Protein AF-A0A9W4H1Q8-F1 (afdb_monomer_lite)

Organism: NCBI:txid1436133

Radius of gyration: 18.64 Å; chains: 1; bounding box: 39×41×52 Å

Structure (mmCIF, N/CA/C/O backbone):
data_AF-A0A9W4H1Q8-F1
#
_entry.id   AF-A0A9W4H1Q8-F1
#
loop_
_atom_site.group_PDB
_atom_site.id
_atom_site.type_symbol
_atom_site.label_atom_id
_atom_site.label_alt_id
_atom_site.label_comp_id
_atom_site.label_asym_id
_atom_site.label_entity_id
_atom_site.label_seq_id
_atom_site.pdbx_PDB_ins_code
_atom_site.Cartn_x
_atom_site.Cartn_y
_atom_site.Cartn_z
_atom_site.occupancy
_atom_site.B_iso_or_equiv
_atom_site.auth_seq_id
_atom_site.auth_comp_id
_atom_site.auth_asym_id
_atom_site.auth_atom_id
_atom_site.pdbx_PDB_model_num
ATOM 1 N N . MET A 1 1 ? 13.504 16.579 5.974 1.00 28.44 1 MET A N 1
ATOM 2 C CA . MET A 1 1 ? 12.117 17.079 6.064 1.00 28.44 1 MET A CA 1
ATOM 3 C C . MET A 1 1 ? 11.248 15.923 5.618 1.00 28.44 1 MET A C 1
ATOM 5 O O . MET A 1 1 ? 11.238 15.630 4.435 1.00 28.44 1 MET A O 1
ATOM 9 N N . VAL A 1 2 ? 10.694 15.160 6.561 1.00 32.91 2 VAL A N 1
ATOM 10 C CA . VAL A 1 2 ? 9.913 13.956 6.238 1.00 32.91 2 VAL A CA 1
ATOM 11 C C . VAL A 1 2 ? 8.521 14.434 5.840 1.00 32.91 2 VAL A C 1
ATOM 13 O O . VAL A 1 2 ? 7.769 14.926 6.685 1.00 32.91 2 VAL A O 1
ATOM 16 N N . CYS A 1 3 ? 8.227 14.403 4.544 1.00 28.58 3 CYS A N 1
ATOM 17 C CA . CYS A 1 3 ? 6.906 14.725 4.023 1.00 28.58 3 CYS A CA 1
ATOM 18 C C . CYS A 1 3 ? 5.966 13.566 4.367 1.00 28.58 3 CYS A C 1
ATOM 20 O O . CYS A 1 3 ? 5.855 12.608 3.614 1.00 28.58 3 CYS A O 1
ATOM 22 N N . HIS A 1 4 ? 5.322 13.642 5.530 1.00 41.59 4 HIS A N 1
ATOM 23 C CA . HIS A 1 4 ? 4.234 12.741 5.893 1.00 41.59 4 HIS A CA 1
ATOM 24 C C . HIS A 1 4 ? 2.982 13.209 5.146 1.00 41.59 4 HIS A C 1
ATOM 26 O O . HIS A 1 4 ? 2.460 14.288 5.436 1.00 41.59 4 HIS A O 1
ATOM 32 N N . HIS A 1 5 ? 2.511 12.442 4.164 1.00 49.00 5 HIS A N 1
ATOM 33 C CA . HIS A 1 5 ? 1.190 12.670 3.582 1.00 49.00 5 HIS A CA 1
ATOM 34 C C . HIS A 1 5 ? 0.179 11.841 4.376 1.00 49.00 5 HIS A C 1
ATOM 36 O O . HIS A 1 5 ? -0.031 10.666 4.090 1.00 49.00 5 HIS A O 1
ATOM 42 N N . ALA A 1 6 ? -0.389 12.434 5.426 1.00 58.00 6 ALA A N 1
ATOM 43 C CA . ALA A 1 6 ? -1.511 11.829 6.131 1.00 58.00 6 ALA A CA 1
ATOM 44 C C . ALA A 1 6 ? -2.772 12.007 5.275 1.00 58.00 6 ALA A C 1
ATOM 46 O O . ALA A 1 6 ? -3.147 13.136 4.939 1.00 58.00 6 ALA A O 1
ATOM 47 N N . ALA A 1 7 ? -3.407 10.898 4.904 1.00 70.69 7 ALA A N 1
ATOM 48 C CA . ALA A 1 7 ? -4.696 10.934 4.229 1.00 70.69 7 ALA A CA 1
ATOM 49 C C . ALA A 1 7 ? -5.784 11.465 5.179 1.00 70.69 7 ALA A C 1
ATOM 51 O O . ALA A 1 7 ? -5.663 11.388 6.403 1.00 70.69 7 ALA A O 1
ATOM 52 N N . MET A 1 8 ? -6.866 12.007 4.613 1.00 80.94 8 MET A N 1
ATOM 53 C CA . MET A 1 8 ? -8.024 12.420 5.407 1.00 80.94 8 MET A CA 1
ATOM 54 C C . MET A 1 8 ? -8.577 11.242 6.232 1.00 80.94 8 MET A C 1
ATOM 56 O O . MET A 1 8 ? -8.726 10.154 5.671 1.00 80.94 8 MET A O 1
ATOM 60 N N . PRO A 1 9 ? -8.953 11.458 7.509 1.00 89.06 9 PRO A N 1
ATOM 61 C CA . PRO A 1 9 ? -9.510 10.398 8.339 1.00 89.06 9 PRO A CA 1
ATOM 62 C C . PRO A 1 9 ? -10.792 9.811 7.740 1.00 89.06 9 PRO A C 1
ATOM 64 O O . PRO A 1 9 ? -11.706 10.549 7.360 1.00 89.06 9 PRO A O 1
ATOM 67 N N . ILE A 1 10 ? -10.877 8.483 7.690 1.00 92.56 10 ILE A N 1
ATOM 68 C CA . ILE A 1 10 ? -12.052 7.756 7.202 1.00 92.56 10 ILE A CA 1
ATOM 69 C C . ILE A 1 10 ? -12.873 7.306 8.414 1.00 92.56 10 ILE A C 1
ATOM 71 O O . ILE A 1 10 ? -12.373 6.513 9.214 1.00 92.56 10 ILE A O 1
ATOM 75 N N . PRO A 1 11 ? -14.120 7.776 8.584 1.00 94.69 11 PRO A N 1
ATOM 76 C CA . PRO A 1 11 ? -14.935 7.383 9.724 1.00 94.69 11 PRO A CA 1
ATOM 77 C C . PRO A 1 11 ? -15.340 5.908 9.630 1.00 94.69 11 PRO A C 1
ATOM 79 O O . PRO A 1 11 ? -15.738 5.418 8.570 1.00 94.69 11 PRO A O 1
ATOM 82 N N . ALA A 1 12 ? -15.278 5.214 10.763 1.00 94.50 12 ALA A N 1
ATOM 83 C CA . ALA A 1 12 ? -15.807 3.866 10.905 1.00 94.50 12 ALA A CA 1
ATOM 84 C C . ALA A 1 12 ? -17.348 3.863 10.802 1.00 94.50 12 ALA A C 1
ATOM 86 O O . ALA A 1 12 ? -17.982 4.901 11.013 1.00 94.50 12 ALA A O 1
ATOM 87 N N . PRO A 1 13 ? -17.989 2.702 10.554 1.00 92.56 13 PRO A N 1
ATOM 88 C CA . PRO A 1 13 ? -19.443 2.612 10.377 1.00 92.56 13 PRO A CA 1
ATOM 89 C C . PRO A 1 13 ? -20.287 3.181 11.528 1.00 92.56 13 PRO A C 1
ATOM 91 O O . PRO A 1 13 ? -21.390 3.667 11.292 1.00 92.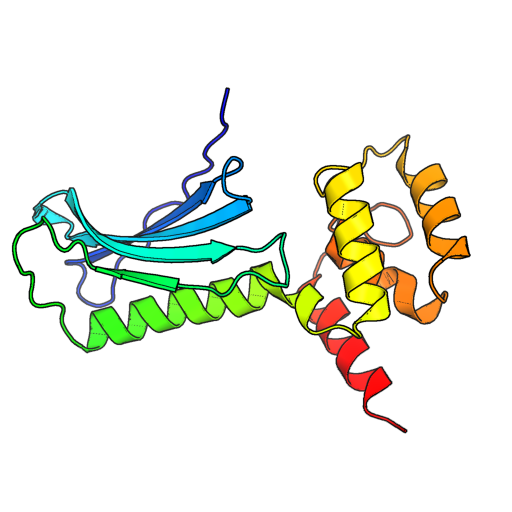56 13 PRO A O 1
ATOM 94 N N . ASN A 1 14 ? -19.782 3.126 12.763 1.00 91.00 14 ASN A N 1
ATOM 95 C CA . ASN A 1 14 ? -20.459 3.666 13.943 1.00 91.00 14 ASN A CA 1
ATOM 96 C C . ASN A 1 14 ? -20.098 5.134 14.247 1.00 91.00 14 ASN A C 1
ATOM 98 O O . ASN A 1 14 ? -20.734 5.740 15.101 1.00 91.00 14 ASN A O 1
ATOM 102 N N . GLY A 1 15 ? -19.098 5.707 13.569 1.00 92.50 15 GLY A N 1
ATOM 103 C CA . GLY A 1 15 ? -18.645 7.092 13.743 1.00 92.50 15 GLY A CA 1
ATOM 104 C C . GLY A 1 15 ? -17.775 7.366 14.977 1.00 92.50 15 GLY A C 1
ATOM 105 O O . GLY A 1 15 ? -17.153 8.422 15.041 1.00 92.50 15 GLY A O 1
ATOM 106 N N . ASP A 1 16 ? -17.679 6.429 15.923 1.00 94.62 16 ASP A N 1
ATOM 107 C CA . ASP A 1 16 ? -16.879 6.596 17.150 1.00 94.62 16 ASP A CA 1
ATOM 108 C C . ASP A 1 16 ? -15.374 6.404 16.913 1.00 94.62 16 ASP A C 1
ATOM 110 O O . ASP A 1 16 ? -14.547 6.803 17.738 1.00 94.62 16 ASP A O 1
ATOM 114 N N . TYR A 1 17 ? -15.020 5.792 15.782 1.00 95.81 17 TYR A N 1
ATOM 115 C CA . TYR A 1 17 ? -13.648 5.529 15.373 1.00 95.81 17 TYR A CA 1
ATOM 116 C C . TYR A 1 17 ? -13.355 6.145 14.009 1.00 95.81 17 TYR A C 1
ATOM 118 O O . TYR A 1 17 ? -14.254 6.305 13.179 1.00 95.81 17 TYR A O 1
ATOM 126 N N . ALA A 1 18 ? -12.085 6.433 13.758 1.00 96.00 18 ALA A N 1
ATOM 127 C CA . ALA A 1 18 ? -11.597 6.855 12.455 1.00 96.00 18 ALA A CA 1
ATOM 128 C C . ALA A 1 18 ? -10.318 6.096 12.090 1.00 96.00 18 ALA A C 1
ATOM 130 O O . ALA A 1 18 ? -9.537 5.733 12.963 1.00 96.00 18 ALA A O 1
ATOM 131 N N . LEU A 1 19 ? -10.129 5.845 10.797 1.00 95.50 19 LEU A N 1
ATOM 132 C CA . LEU A 1 19 ? -8.879 5.352 10.235 1.00 95.50 19 LEU A CA 1
ATOM 133 C C . LEU A 1 19 ? -8.063 6.537 9.723 1.00 95.50 19 LEU A C 1
ATOM 135 O O . LEU A 1 19 ? -8.561 7.289 8.882 1.00 95.50 19 LEU A O 1
ATOM 139 N N . THR A 1 20 ? -6.805 6.626 10.132 1.00 94.62 20 THR A N 1
ATOM 140 C CA . THR A 1 20 ? -5.800 7.487 9.505 1.00 94.62 20 THR A CA 1
ATOM 141 C C . THR A 1 20 ? -4.768 6.609 8.800 1.00 94.62 20 THR A C 1
ATOM 143 O O . THR A 1 20 ? -4.318 5.611 9.358 1.00 94.62 20 THR A O 1
ATOM 146 N N . ALA A 1 21 ? -4.401 6.955 7.565 1.00 94.31 21 ALA A N 1
ATOM 147 C CA . ALA A 1 21 ? -3.348 6.271 6.818 1.00 94.31 21 ALA A CA 1
ATOM 148 C C . ALA A 1 21 ? -2.182 7.230 6.559 1.00 94.31 21 ALA A C 1
ATOM 150 O O . ALA A 1 21 ? -2.391 8.377 6.148 1.00 94.31 21 ALA A O 1
ATOM 151 N N . MET A 1 22 ? -0.962 6.759 6.798 1.00 94.00 22 MET A N 1
ATOM 152 C CA . MET A 1 22 ? 0.260 7.543 6.651 1.00 94.00 22 MET A CA 1
ATOM 153 C C . MET A 1 22 ? 1.396 6.669 6.131 1.00 94.00 22 MET A C 1
ATOM 155 O O . MET A 1 22 ? 1.621 5.574 6.637 1.00 94.00 22 MET A O 1
ATOM 159 N N . TYR A 1 23 ? 2.157 7.179 5.167 1.00 92.38 23 TYR A N 1
ATOM 160 C CA . TYR A 1 23 ? 3.386 6.526 4.731 1.00 92.38 23 TYR A CA 1
ATOM 161 C C . TYR A 1 23 ? 4.588 6.974 5.573 1.00 92.38 23 TYR A C 1
ATOM 163 O O . TYR A 1 23 ? 4.827 8.178 5.723 1.00 92.38 23 TYR A O 1
ATOM 171 N N . SER A 1 24 ? 5.355 6.018 6.103 1.00 92.88 24 SER A N 1
ATOM 172 C CA . SER A 1 24 ? 6.625 6.258 6.795 1.00 92.88 24 SER A CA 1
ATOM 173 C C . SER A 1 24 ? 7.787 5.922 5.868 1.00 92.88 24 SER A C 1
ATOM 175 O O . SER A 1 24 ? 8.128 4.758 5.685 1.00 92.88 24 SER A O 1
ATOM 177 N N . VAL A 1 25 ? 8.445 6.955 5.335 1.00 88.44 25 VAL A N 1
ATOM 178 C CA . VAL A 1 25 ? 9.660 6.803 4.508 1.00 88.44 25 VAL A CA 1
ATOM 179 C C . VAL A 1 25 ? 10.815 6.175 5.297 1.00 88.44 25 VAL A C 1
ATOM 181 O O . VAL A 1 25 ? 11.701 5.566 4.724 1.00 88.44 25 VAL A O 1
ATOM 184 N N . ALA A 1 26 ? 10.845 6.335 6.622 1.00 89.56 26 ALA A N 1
ATOM 185 C CA . ALA A 1 26 ? 11.907 5.743 7.434 1.00 89.56 26 ALA A CA 1
ATOM 186 C C . ALA A 1 26 ? 11.754 4.223 7.589 1.00 89.56 26 ALA A C 1
ATOM 188 O O . ALA A 1 26 ? 12.750 3.534 7.796 1.00 89.56 26 ALA A O 1
ATOM 189 N N . ASP A 1 27 ? 10.518 3.723 7.510 1.00 91.19 27 ASP A N 1
ATOM 190 C CA . ASP A 1 27 ? 10.205 2.309 7.715 1.00 91.19 27 ASP A CA 1
ATOM 191 C C . ASP A 1 27 ? 9.823 1.585 6.424 1.00 91.19 27 ASP A C 1
ATOM 193 O O . ASP A 1 27 ? 9.541 0.383 6.489 1.00 91.19 27 ASP A O 1
ATOM 197 N N . ASP A 1 28 ? 9.765 2.308 5.301 1.00 92.31 28 ASP A N 1
ATOM 198 C CA . ASP A 1 28 ? 9.248 1.858 4.006 1.00 92.31 28 ASP A CA 1
ATOM 199 C C . ASP A 1 28 ? 7.943 1.069 4.157 1.00 92.31 28 ASP A C 1
ATOM 201 O O . ASP A 1 28 ? 7.836 -0.121 3.830 1.00 92.31 28 ASP A O 1
ATOM 205 N N . ALA A 1 29 ? 6.986 1.715 4.829 1.00 95.31 29 ALA A N 1
ATOM 206 C CA . ALA A 1 29 ? 5.737 1.091 5.218 1.00 95.31 29 ALA A CA 1
ATOM 207 C C . ALA A 1 29 ? 4.581 2.084 5.341 1.00 95.31 29 ALA A C 1
ATOM 209 O O . ALA A 1 29 ? 4.728 3.210 5.831 1.00 95.31 29 ALA A O 1
ATOM 210 N N . TRP A 1 30 ? 3.391 1.594 5.007 1.00 96.19 30 TRP A N 1
ATOM 211 C CA . TRP A 1 30 ? 2.124 2.226 5.347 1.00 96.19 30 TRP A CA 1
ATOM 212 C C . TRP A 1 30 ? 1.726 1.910 6.787 1.00 96.19 30 TRP A C 1
ATOM 214 O O . TRP A 1 30 ? 1.714 0.753 7.210 1.00 96.19 30 TRP A O 1
ATOM 224 N N . TYR A 1 31 ? 1.355 2.951 7.522 1.00 96.31 31 TYR A N 1
ATOM 225 C CA . TYR A 1 31 ? 0.773 2.889 8.854 1.00 96.31 31 TYR A CA 1
ATOM 226 C C . TYR A 1 31 ? -0.717 3.192 8.758 1.00 96.31 31 TYR A C 1
ATOM 228 O O . TYR A 1 31 ? -1.116 4.242 8.256 1.00 96.31 31 TYR A O 1
ATOM 236 N N . LEU A 1 32 ? -1.531 2.254 9.233 1.00 96.88 32 LEU A N 1
ATOM 237 C CA . LEU A 1 32 ? -2.979 2.370 9.318 1.00 96.88 32 LEU A CA 1
ATOM 238 C C . LEU A 1 32 ? -3.360 2.410 10.792 1.00 96.88 32 LEU A C 1
ATOM 240 O O . LEU A 1 32 ? -3.281 1.402 11.495 1.00 96.88 32 LEU A O 1
ATOM 244 N N . GLU A 1 33 ? -3.764 3.581 11.252 1.00 95.19 33 GLU A N 1
ATOM 245 C CA . GLU A 1 33 ? -4.068 3.863 12.648 1.00 95.19 33 GLU A CA 1
ATOM 246 C C . GLU A 1 33 ? -5.582 3.892 12.839 1.00 95.19 33 GLU A C 1
ATOM 248 O O . GLU A 1 33 ? -6.297 4.598 12.129 1.00 95.19 33 GLU A O 1
ATOM 253 N N . LEU A 1 34 ? -6.082 3.084 13.773 1.00 95.38 34 LEU A N 1
ATOM 254 C CA . LEU A 1 34 ? -7.463 3.142 14.233 1.00 95.38 34 LEU A CA 1
ATOM 255 C C . LEU A 1 34 ? -7.518 4.012 15.484 1.00 95.38 34 LEU A C 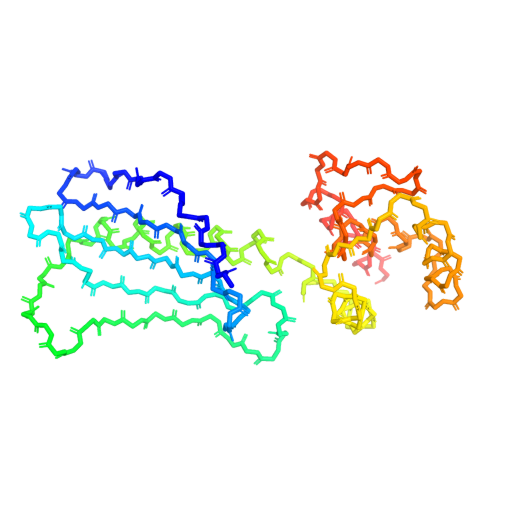1
ATOM 257 O O . LEU A 1 34 ? -7.031 3.615 16.548 1.00 95.38 34 LEU A O 1
ATOM 261 N N . ASP A 1 35 ? -8.172 5.156 15.359 1.00 93.31 35 ASP A N 1
ATOM 262 C CA . ASP A 1 35 ? -8.288 6.153 16.409 1.00 93.31 35 ASP A CA 1
ATOM 263 C C . ASP A 1 35 ? -9.685 6.138 17.019 1.00 93.31 35 ASP A C 1
ATOM 265 O O . ASP A 1 35 ? -10.693 6.108 16.313 1.00 93.31 35 ASP A O 1
ATOM 269 N N . LEU A 1 36 ? -9.754 6.199 18.347 1.00 92.44 36 LEU A N 1
ATOM 270 C CA . LEU A 1 36 ? -10.973 6.524 19.074 1.00 92.44 36 LEU A CA 1
ATOM 271 C C . LEU A 1 36 ? -11.174 8.045 19.030 1.00 92.44 36 LEU A C 1
ATOM 273 O O . LEU A 1 36 ? -10.375 8.796 19.593 1.00 92.44 36 LEU A O 1
ATOM 277 N N . VAL A 1 37 ? -12.250 8.501 18.384 1.00 91.31 37 VAL A N 1
ATOM 278 C CA . VAL A 1 37 ? -12.449 9.920 18.038 1.00 91.31 37 VAL A CA 1
ATOM 279 C C . VAL A 1 37 ? -12.583 10.805 19.275 1.00 91.31 37 VAL A C 1
ATOM 281 O O . VAL A 1 37 ? -12.009 11.889 19.311 1.00 91.31 37 VAL A O 1
ATOM 284 N N . VAL A 1 38 ? -13.318 10.347 20.293 1.00 87.94 38 VAL A N 1
ATOM 285 C CA . VAL A 1 38 ? -13.616 11.153 21.491 1.00 87.94 38 VAL A CA 1
ATOM 286 C C . VAL A 1 38 ? -12.367 11.512 22.303 1.00 87.94 38 VAL A C 1
ATOM 288 O O . VAL A 1 38 ? -12.297 12.607 22.855 1.00 87.94 38 VAL A O 1
ATOM 291 N N . ASP A 1 39 ? -11.377 10.619 22.324 1.00 83.00 39 ASP A N 1
ATOM 292 C CA . ASP A 1 39 ? -10.164 10.761 23.135 1.00 83.00 39 ASP A CA 1
ATOM 293 C C . ASP A 1 39 ? -8.921 11.080 22.287 1.00 83.00 39 ASP A C 1
ATOM 295 O O . ASP A 1 39 ? -7.834 11.249 22.836 1.00 83.00 39 ASP A O 1
ATOM 299 N N . HIS A 1 40 ? -9.066 11.153 20.956 1.00 84.19 40 HIS A N 1
ATOM 300 C CA . HIS A 1 40 ? -7.958 11.269 19.998 1.00 84.19 40 HIS A CA 1
ATOM 301 C C . HIS A 1 40 ? -6.832 10.259 20.279 1.00 84.19 40 HIS A C 1
ATOM 303 O O . HIS A 1 40 ? -5.648 10.596 20.258 1.00 84.19 40 HIS A O 1
ATOM 309 N N . GLN A 1 41 ? -7.218 9.021 20.596 1.00 88.69 41 GLN A N 1
ATOM 310 C CA . GLN A 1 41 ? -6.297 7.967 21.004 1.00 88.69 41 GLN A CA 1
ATOM 311 C C . GLN A 1 41 ? -6.241 6.864 19.950 1.00 88.69 41 GLN A C 1
ATOM 313 O O . GLN A 1 41 ? -7.249 6.205 19.690 1.00 88.69 41 GLN A O 1
ATOM 318 N N . THR A 1 42 ? -5.042 6.567 19.458 1.00 91.75 42 THR A N 1
ATOM 319 C CA . THR A 1 42 ? -4.790 5.385 18.634 1.00 91.75 42 THR A CA 1
ATOM 320 C C . THR A 1 42 ? -4.865 4.117 19.479 1.00 91.75 42 THR A C 1
ATOM 322 O O . THR A 1 42 ? -4.157 3.951 20.483 1.00 91.75 42 THR A O 1
ATOM 325 N N . VAL A 1 43 ? -5.760 3.214 19.087 1.00 92.81 43 VAL A N 1
ATOM 326 C CA . VAL A 1 43 ? -6.024 1.952 19.793 1.00 92.81 43 VAL A CA 1
ATOM 327 C C . VAL A 1 43 ? -5.421 0.747 19.075 1.00 92.81 43 VAL A C 1
ATOM 329 O O . VAL A 1 43 ? -5.022 -0.217 19.734 1.00 92.81 43 VAL A O 1
ATOM 332 N N . VAL A 1 44 ? -5.308 0.811 17.747 1.00 94.69 44 VAL A N 1
ATOM 333 C CA . VAL A 1 44 ? -4.719 -0.236 16.901 1.00 94.69 44 VAL A CA 1
ATOM 334 C C . VAL A 1 44 ? -3.883 0.424 15.819 1.00 94.69 44 VAL A C 1
ATOM 336 O O . VAL A 1 44 ? -4.306 1.424 15.247 1.00 94.69 44 VAL A O 1
ATOM 339 N N . VAL A 1 45 ? -2.728 -0.156 15.521 1.00 95.19 45 VAL A N 1
ATOM 340 C CA . VAL A 1 45 ? -1.901 0.233 14.380 1.00 95.19 45 VAL A CA 1
ATOM 341 C C . VAL A 1 45 ? -1.626 -1.008 13.548 1.00 95.19 45 VAL A C 1
ATOM 343 O O . VAL A 1 45 ? -1.198 -2.035 14.075 1.00 95.19 45 VAL A O 1
ATOM 346 N N . ALA A 1 46 ? -1.873 -0.927 12.249 1.00 97.31 46 ALA A N 1
ATOM 347 C CA . ALA A 1 46 ? -1.377 -1.894 11.287 1.00 97.31 46 ALA A CA 1
ATOM 348 C C . ALA A 1 46 ? -0.200 -1.288 10.523 1.00 97.31 46 ALA A C 1
ATOM 350 O O . ALA A 1 46 ? -0.256 -0.131 10.113 1.00 97.31 46 ALA A O 1
ATOM 351 N N . VAL A 1 47 ? 0.855 -2.076 10.338 1.00 97.44 47 VAL A N 1
ATOM 352 C CA . VAL A 1 47 ? 2.046 -1.695 9.575 1.00 97.44 47 VAL A CA 1
ATOM 353 C C . VAL A 1 47 ? 2.141 -2.614 8.367 1.00 97.44 47 VAL A C 1
ATOM 355 O O . VAL A 1 47 ? 2.201 -3.837 8.523 1.00 97.44 47 VAL A O 1
ATOM 358 N N . VAL A 1 48 ? 2.153 -2.031 7.171 1.00 97.69 48 VAL A N 1
ATOM 359 C CA . VAL A 1 48 ? 2.235 -2.727 5.884 1.00 97.69 48 VAL A CA 1
ATOM 360 C C . VAL A 1 48 ? 3.512 -2.277 5.170 1.00 97.69 48 VAL A C 1
ATOM 362 O O . VAL A 1 48 ? 3.495 -1.257 4.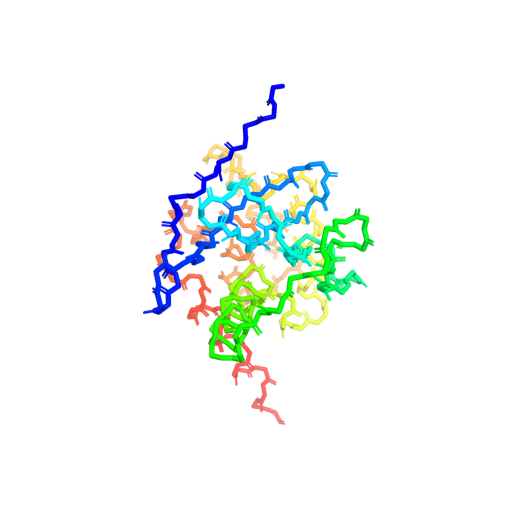487 1.00 97.69 48 VAL A O 1
ATOM 365 N N . PRO A 1 49 ? 4.629 -3.010 5.329 1.00 96.88 49 PRO A N 1
ATOM 366 C CA . PRO A 1 49 ? 5.839 -2.765 4.548 1.00 96.88 49 PRO A CA 1
ATOM 367 C C . PRO A 1 49 ? 5.561 -3.038 3.070 1.00 96.88 49 PRO A C 1
ATOM 369 O O . PRO A 1 49 ? 5.023 -4.102 2.764 1.00 96.88 49 PRO A O 1
ATOM 372 N N . ASP A 1 50 ? 5.896 -2.132 2.161 1.00 94.19 50 ASP A N 1
ATOM 373 C CA . ASP A 1 50 ? 5.582 -2.279 0.729 1.00 94.19 50 ASP A CA 1
ATOM 374 C C . ASP A 1 50 ? 6.801 -2.220 -0.198 1.00 94.19 50 ASP A C 1
ATOM 376 O O . ASP A 1 50 ? 6.650 -2.456 -1.399 1.00 94.19 50 ASP A O 1
ATOM 380 N N . GLU A 1 51 ? 7.996 -1.996 0.350 1.00 93.44 51 GLU A N 1
ATOM 381 C CA . GLU A 1 51 ? 9.256 -2.065 -0.402 1.00 93.44 51 GLU A CA 1
ATOM 382 C C . GLU A 1 51 ? 10.001 -3.392 -0.203 1.00 93.44 51 GLU A C 1
ATOM 384 O O . GLU A 1 51 ? 10.583 -3.906 -1.151 1.00 93.44 51 GLU A O 1
ATOM 389 N N . ASP A 1 52 ? 9.927 -4.008 0.985 1.00 91.88 52 ASP A N 1
ATOM 390 C CA . ASP A 1 52 ? 10.632 -5.262 1.298 1.00 91.88 52 ASP A CA 1
ATOM 391 C C . ASP A 1 52 ? 9.691 -6.488 1.235 1.00 91.88 52 ASP A C 1
ATOM 393 O O . ASP A 1 52 ? 8.840 -6.666 2.122 1.00 91.88 52 ASP A O 1
ATOM 397 N N . PRO A 1 53 ? 9.851 -7.387 0.240 1.00 91.12 53 PRO A N 1
ATOM 398 C CA . PRO A 1 53 ? 9.029 -8.587 0.111 1.00 91.12 53 PRO A CA 1
ATOM 399 C C . PRO A 1 53 ? 9.161 -9.580 1.271 1.00 91.12 53 PRO A C 1
ATOM 401 O O . PRO A 1 53 ? 8.236 -10.361 1.495 1.00 91.12 53 PRO A O 1
ATOM 404 N N . ALA A 1 54 ? 10.272 -9.566 2.015 1.00 92.81 54 ALA A N 1
ATOM 405 C CA . ALA A 1 54 ? 10.520 -10.499 3.114 1.00 92.81 54 ALA A CA 1
ATOM 406 C C . ALA A 1 54 ? 9.852 -10.076 4.432 1.00 92.81 54 ALA A C 1
ATOM 408 O O . ALA A 1 54 ? 9.694 -10.900 5.336 1.00 92.81 54 ALA A O 1
ATOM 409 N N . ARG A 1 55 ? 9.455 -8.806 4.569 1.00 95.38 55 ARG A N 1
ATOM 410 C CA . ARG A 1 55 ? 8.762 -8.305 5.763 1.00 95.38 55 ARG A CA 1
ATOM 411 C C . ARG A 1 55 ? 7.269 -8.572 5.667 1.00 95.38 55 ARG A C 1
ATOM 413 O O . ARG A 1 55 ? 6.646 -8.228 4.667 1.00 95.38 55 ARG A O 1
ATOM 420 N N . GLU A 1 56 ? 6.668 -9.118 6.719 1.00 95.69 56 GLU A N 1
ATOM 421 C CA . GLU A 1 56 ? 5.223 -9.377 6.772 1.00 95.69 56 GLU A CA 1
ATOM 422 C C . GLU A 1 56 ? 4.435 -8.167 7.313 1.00 95.69 56 GLU A C 1
ATOM 424 O O . GLU A 1 56 ? 4.932 -7.457 8.195 1.00 95.69 56 GLU A O 1
ATOM 429 N N . PRO A 1 57 ? 3.197 -7.925 6.836 1.00 97.25 57 PRO A N 1
ATOM 430 C CA . PRO A 1 57 ? 2.286 -6.982 7.474 1.00 97.25 57 PRO A CA 1
ATOM 431 C C . PRO A 1 57 ? 1.946 -7.412 8.905 1.00 97.25 57 PRO A C 1
ATOM 433 O O . PRO A 1 57 ? 1.741 -8.594 9.182 1.00 97.25 57 PRO A O 1
ATOM 436 N N . THR A 1 58 ? 1.837 -6.450 9.818 1.00 97.25 58 THR A N 1
ATOM 437 C CA . THR A 1 58 ? 1.569 -6.718 11.240 1.00 97.25 58 THR A CA 1
ATOM 438 C C . THR A 1 58 ? 0.490 -5.800 11.792 1.00 97.25 58 THR A C 1
ATOM 440 O O . THR A 1 58 ? 0.251 -4.720 11.262 1.00 97.25 58 THR A O 1
ATOM 443 N N . VAL A 1 59 ? -0.168 -6.233 12.870 1.00 96.50 59 VAL A N 1
ATOM 444 C CA . VAL A 1 59 ? -1.152 -5.434 13.609 1.00 96.50 59 VAL A CA 1
ATOM 445 C C . VAL A 1 59 ? -0.768 -5.445 15.079 1.00 96.50 59 VAL A C 1
ATOM 447 O O . VAL A 1 59 ? -0.613 -6.512 15.676 1.00 96.50 59 VAL A O 1
ATOM 450 N N . CYS A 1 60 ? -0.620 -4.265 15.669 1.00 92.12 60 CYS A N 1
ATOM 451 C CA . CYS A 1 60 ? -0.351 -4.097 17.084 1.00 92.12 60 CYS A CA 1
ATOM 452 C C . CYS A 1 60 ? -1.493 -3.337 17.765 1.00 92.12 60 CYS A C 1
ATOM 454 O O . CYS A 1 60 ? -2.074 -2.389 17.241 1.00 92.12 60 CYS A O 1
ATOM 456 N N . PHE A 1 61 ? -1.822 -3.789 18.966 1.00 89.50 61 PHE A N 1
ATOM 457 C CA . PHE A 1 61 ? -2.752 -3.120 19.866 1.00 89.50 61 PHE A CA 1
ATOM 458 C C . PHE A 1 61 ? -1.911 -2.375 20.879 1.00 89.50 61 PHE A C 1
ATOM 460 O O . PHE A 1 61 ? -0.959 -2.969 21.383 1.00 89.50 61 PHE A O 1
ATOM 467 N N . ASN A 1 62 ? -2.241 -1.120 21.188 1.00 76.81 62 ASN A N 1
ATOM 468 C CA . ASN A 1 62 ? -1.481 -0.350 22.169 1.00 76.81 62 ASN A CA 1
ATOM 469 C C . ASN A 1 62 ? -1.548 -1.046 23.547 1.00 76.81 62 ASN A C 1
ATOM 471 O O . ASN A 1 62 ? -2.575 -0.949 24.223 1.00 76.81 62 ASN A O 1
ATOM 475 N N . PRO A 1 63 ? -0.478 -1.730 23.997 1.00 62.31 63 PRO A N 1
ATOM 476 C CA . PRO A 1 63 ? -0.533 -2.536 25.210 1.00 62.31 63 PRO A CA 1
ATOM 477 C C . PRO A 1 63 ? -0.294 -1.689 26.468 1.00 62.31 63 PRO A C 1
ATOM 479 O O . PRO A 1 63 ? -0.560 -2.144 27.576 1.00 62.31 63 PRO A O 1
ATOM 482 N N . ALA A 1 64 ? 0.229 -0.469 26.299 1.00 66.81 64 ALA A N 1
ATOM 483 C CA . ALA A 1 64 ? 0.490 0.489 27.369 1.00 66.81 64 ALA A CA 1
ATOM 484 C C . ALA A 1 64 ? -0.693 1.447 27.606 1.00 66.81 64 ALA A C 1
ATOM 486 O O . ALA A 1 64 ? -0.703 2.177 28.598 1.00 66.81 64 ALA A O 1
ATOM 487 N N . GLY A 1 65 ? -1.674 1.461 26.700 1.00 65.62 65 GLY A N 1
ATOM 488 C CA . GLY A 1 65 ? -2.892 2.254 26.815 1.00 65.62 65 GLY A CA 1
ATOM 489 C C . GLY A 1 65 ? -3.940 1.622 27.734 1.00 65.62 65 GLY A C 1
ATOM 490 O O . GLY A 1 65 ? -3.808 0.493 28.209 1.00 65.62 65 GLY A O 1
ATOM 491 N N . ARG A 1 66 ? -5.032 2.358 27.971 1.00 72.38 66 ARG A N 1
ATOM 492 C CA . ARG A 1 66 ? -6.237 1.790 28.589 1.00 72.38 66 ARG A CA 1
ATOM 493 C C . ARG A 1 66 ? -6.745 0.647 27.707 1.00 72.38 66 ARG A C 1
ATOM 495 O O . ARG A 1 66 ? -6.816 0.806 26.493 1.00 72.38 66 ARG A O 1
ATOM 502 N N . GLN A 1 67 ? -7.142 -0.470 28.313 1.00 79.06 67 GLN A N 1
ATOM 503 C CA . GLN A 1 67 ? -7.855 -1.523 27.593 1.00 79.06 67 GLN A CA 1
ATOM 504 C C . GLN A 1 67 ? -9.162 -0.939 27.036 1.00 79.06 67 GLN A C 1
ATOM 506 O O . GLN A 1 67 ? -10.036 -0.524 27.800 1.00 79.06 67 GLN A O 1
ATOM 511 N N . VAL A 1 68 ? -9.257 -0.865 25.709 1.00 85.00 68 VAL A N 1
ATOM 512 C CA . VAL A 1 68 ? -10.441 -0.396 24.986 1.00 85.00 68 VAL A CA 1
ATOM 513 C C . VAL A 1 68 ? -11.101 -1.602 24.336 1.00 85.00 68 VAL A C 1
ATOM 515 O O . VAL A 1 68 ? -10.471 -2.308 23.549 1.00 85.00 68 VAL A O 1
ATOM 518 N N . ASP A 1 69 ? -12.373 -1.826 24.652 1.00 89.62 69 ASP A N 1
ATOM 519 C CA . ASP A 1 69 ? -13.187 -2.807 23.944 1.00 89.62 69 ASP A CA 1
ATOM 520 C C . ASP A 1 69 ? -13.567 -2.227 22.579 1.00 89.62 69 ASP A C 1
ATOM 522 O O . ASP A 1 69 ? -14.314 -1.253 22.490 1.00 89.62 69 ASP A O 1
ATOM 526 N N . ILE A 1 70 ? -13.024 -2.808 21.511 1.00 92.19 70 ILE A N 1
ATOM 527 C CA . ILE A 1 70 ? -13.318 -2.388 20.138 1.00 92.19 70 ILE A CA 1
ATOM 528 C C . ILE A 1 70 ? -14.495 -3.226 19.624 1.00 92.19 70 ILE A C 1
ATOM 530 O O . ILE A 1 70 ? -14.395 -4.460 19.620 1.00 92.19 70 ILE A O 1
ATOM 534 N N . PRO A 1 71 ? -15.599 -2.609 19.160 1.00 95.50 71 PRO A N 1
ATOM 535 C CA . PRO A 1 71 ? -16.709 -3.347 18.574 1.00 95.50 71 PRO A CA 1
ATOM 536 C C . PRO A 1 71 ? -16.247 -4.231 17.412 1.00 95.50 71 PRO A C 1
ATOM 538 O O . PRO A 1 71 ? -15.472 -3.806 16.554 1.00 95.50 71 PRO A O 1
ATOM 541 N N . TYR A 1 72 ? -16.761 -5.462 17.352 1.00 96.00 72 TYR A N 1
ATOM 542 C CA . TYR A 1 72 ? -16.370 -6.432 16.324 1.00 96.00 72 TYR A CA 1
ATOM 543 C C . TYR A 1 72 ? -16.559 -5.894 14.899 1.00 96.00 72 TYR A C 1
ATOM 545 O O . TYR A 1 72 ? -15.716 -6.125 14.037 1.00 96.00 72 TYR A O 1
ATOM 553 N N . GLU A 1 73 ? -17.643 -5.161 14.647 1.00 97.06 73 GLU A N 1
ATOM 554 C CA . GLU A 1 73 ? -17.922 -4.569 13.335 1.00 97.06 73 GLU A CA 1
ATOM 555 C C . GLU A 1 73 ? -16.887 -3.513 12.922 1.00 97.06 73 GLU A C 1
ATOM 557 O O . GLU A 1 73 ? -16.480 -3.491 11.762 1.00 97.06 73 GLU A O 1
ATOM 562 N N . VAL A 1 74 ? -16.392 -2.715 13.875 1.00 97.00 74 VAL A N 1
ATOM 563 C CA . VAL A 1 74 ? -15.322 -1.732 13.652 1.00 97.00 74 VAL A CA 1
ATOM 564 C C . VAL A 1 74 ? -14.009 -2.448 13.370 1.00 97.00 74 VAL A C 1
ATOM 566 O O . VAL A 1 74 ? -13.344 -2.136 12.388 1.00 97.00 74 VAL A O 1
ATOM 569 N N . MET A 1 75 ? -13.659 -3.455 14.176 1.00 96.88 75 MET A N 1
ATOM 570 C CA . MET A 1 75 ? -12.451 -4.253 13.953 1.00 96.88 75 MET A CA 1
ATOM 571 C C . MET A 1 75 ? -12.490 -4.966 12.594 1.00 96.88 75 MET A C 1
ATOM 573 O O . MET A 1 75 ? -11.517 -4.944 11.847 1.00 96.88 75 MET A O 1
ATOM 577 N N . ARG A 1 76 ? -13.625 -5.569 12.227 1.00 98.00 76 ARG A N 1
ATOM 578 C CA . ARG A 1 76 ? -13.801 -6.223 10.926 1.00 98.00 76 ARG A CA 1
ATOM 579 C C . ARG A 1 76 ? -13.656 -5.233 9.772 1.00 98.00 76 ARG A C 1
ATOM 581 O O . ARG A 1 76 ? -13.026 -5.571 8.774 1.00 98.00 76 ARG A O 1
ATOM 588 N N . TRP A 1 77 ? -14.244 -4.045 9.897 1.00 98.06 77 TRP A N 1
ATOM 589 C CA . TRP A 1 77 ? -14.091 -2.977 8.914 1.00 98.06 77 TRP A CA 1
ATOM 590 C C . TRP A 1 77 ? -12.625 -2.541 8.787 1.00 98.06 77 TRP A C 1
ATOM 592 O O . TRP A 1 77 ? -12.095 -2.549 7.679 1.00 98.06 77 TRP A O 1
ATOM 602 N N . PHE A 1 78 ? -11.945 -2.269 9.905 1.00 97.56 78 PHE A N 1
ATOM 603 C CA . PHE A 1 78 ? -10.530 -1.889 9.931 1.00 97.56 78 PHE A CA 1
ATOM 604 C C . PHE A 1 78 ? -9.641 -2.948 9.268 1.00 97.56 78 PHE A C 1
ATOM 606 O O . PHE A 1 78 ? -8.855 -2.628 8.383 1.00 97.56 78 PHE A O 1
ATOM 613 N N . MET A 1 79 ? -9.819 -4.228 9.607 1.00 98.25 79 MET A N 1
ATOM 614 C CA . MET A 1 79 ? -9.080 -5.319 8.961 1.00 98.25 79 MET A CA 1
ATOM 615 C C . MET A 1 79 ? -9.380 -5.429 7.459 1.00 98.25 79 MET A C 1
ATOM 617 O O . MET A 1 79 ? -8.515 -5.852 6.697 1.00 98.25 79 MET A O 1
ATOM 621 N N . GLY A 1 80 ? -10.578 -5.029 7.021 1.00 97.94 80 GLY A N 1
ATOM 622 C CA . GLY A 1 80 ? -10.902 -4.861 5.605 1.00 97.94 80 GLY A CA 1
ATOM 623 C C . GLY A 1 80 ? -10.046 -3.779 4.946 1.00 97.94 80 GLY A C 1
ATOM 624 O O . GLY A 1 80 ? -9.452 -4.041 3.907 1.00 97.94 80 GLY A O 1
ATOM 625 N N . GLN A 1 81 ? -9.903 -2.614 5.585 1.00 97.56 81 GLN A N 1
ATOM 626 C CA . GLN A 1 81 ? -9.025 -1.537 5.109 1.00 97.56 81 GLN A CA 1
ATOM 627 C C . GLN A 1 81 ? -7.554 -1.978 5.046 1.00 97.56 81 GLN A C 1
ATOM 629 O O . GLN A 1 81 ? -6.882 -1.732 4.051 1.00 97.56 81 GLN A O 1
ATOM 634 N N . VAL A 1 82 ? -7.068 -2.703 6.059 1.00 97.81 82 VAL A N 1
ATOM 635 C CA . VAL A 1 82 ? -5.712 -3.282 6.055 1.00 97.81 82 VAL A CA 1
ATOM 636 C C . VAL A 1 82 ? -5.532 -4.275 4.903 1.00 97.81 82 VAL A C 1
ATOM 638 O O . VAL A 1 82 ? -4.506 -4.268 4.226 1.00 97.81 82 VAL A O 1
ATOM 641 N N . ALA A 1 83 ? -6.529 -5.123 4.645 1.00 97.69 83 ALA A N 1
ATOM 642 C CA . ALA A 1 83 ? -6.483 -6.075 3.540 1.00 97.69 83 ALA A CA 1
ATOM 643 C C . ALA A 1 83 ? -6.532 -5.398 2.160 1.00 97.69 83 ALA A C 1
ATOM 645 O O . ALA A 1 83 ? -5.955 -5.932 1.211 1.00 97.69 83 ALA A O 1
ATOM 646 N N . GLU A 1 84 ? -7.221 -4.260 2.032 1.00 95.69 84 GLU A N 1
ATOM 647 C CA . GLU A 1 84 ? -7.146 -3.413 0.838 1.00 95.69 84 GLU A CA 1
ATOM 648 C C . GLU A 1 84 ? -5.733 -2.868 0.651 1.00 95.69 84 GLU A C 1
ATOM 650 O O . GLU A 1 84 ? -5.153 -3.098 -0.407 1.00 95.69 84 GLU A O 1
ATOM 655 N N . GLU A 1 85 ? -5.141 -2.270 1.691 1.00 96.12 85 GLU A N 1
ATOM 656 C CA . GLU A 1 85 ? -3.791 -1.700 1.604 1.00 96.12 85 GLU A CA 1
ATOM 657 C C . GLU A 1 85 ? -2.748 -2.753 1.209 1.00 96.12 85 GLU A C 1
ATOM 659 O O . GLU A 1 85 ? -1.948 -2.544 0.302 1.00 96.12 85 GLU A O 1
ATOM 664 N N . ILE A 1 86 ? -2.782 -3.941 1.820 1.00 95.88 86 ILE A N 1
ATOM 665 C CA . ILE A 1 86 ? -1.896 -5.056 1.444 1.00 95.88 86 ILE A CA 1
ATOM 666 C C . ILE A 1 86 ? -2.122 -5.475 -0.013 1.00 95.88 86 ILE A C 1
ATOM 668 O O . ILE A 1 86 ? -1.211 -5.955 -0.692 1.00 95.88 86 ILE A O 1
ATOM 672 N N . ARG A 1 87 ? -3.351 -5.370 -0.521 1.00 93.50 87 ARG A N 1
ATOM 673 C CA . ARG A 1 87 ? -3.635 -5.748 -1.904 1.00 93.50 87 ARG A CA 1
ATOM 674 C C . ARG A 1 87 ? -3.046 -4.752 -2.883 1.00 93.50 87 ARG A C 1
ATOM 676 O O . ARG A 1 87 ? -2.498 -5.218 -3.879 1.00 93.50 87 ARG A O 1
ATOM 683 N N . THR A 1 88 ? -3.182 -3.460 -2.604 1.00 90.44 88 THR A N 1
ATOM 684 C CA . THR A 1 88 ? -2.755 -2.356 -3.466 1.00 90.44 88 THR A CA 1
ATOM 685 C C . THR A 1 88 ? -1.249 -2.138 -3.387 1.00 90.44 88 THR A C 1
ATOM 687 O O . THR A 1 88 ? -0.562 -2.351 -4.383 1.00 90.44 88 THR A O 1
ATOM 690 N N . SER A 1 89 ? -0.717 -1.808 -2.209 1.00 92.06 89 SER A N 1
ATOM 691 C CA . SER A 1 89 ? 0.699 -1.446 -2.022 1.00 92.06 89 SER A CA 1
ATOM 692 C C . SER A 1 89 ? 1.660 -2.599 -2.333 1.00 92.06 89 SER A C 1
ATOM 694 O O . SER A 1 89 ? 2.724 -2.402 -2.912 1.00 92.06 89 SER A O 1
ATOM 696 N N . ARG A 1 90 ? 1.255 -3.840 -2.035 1.00 95.00 90 ARG A N 1
ATOM 697 C CA . ARG A 1 90 ? 2.070 -5.047 -2.263 1.00 95.00 90 ARG A CA 1
ATOM 698 C C . ARG A 1 90 ? 1.639 -5.848 -3.490 1.00 95.00 90 ARG A C 1
ATOM 700 O O . ARG A 1 90 ? 1.960 -7.031 -3.593 1.00 95.00 90 ARG A O 1
ATOM 707 N N . ALA A 1 91 ? 0.891 -5.246 -4.420 1.00 93.31 91 ALA A N 1
ATOM 708 C CA . ALA A 1 91 ? 0.396 -5.937 -5.614 1.00 93.31 91 ALA A CA 1
ATOM 709 C C . ALA A 1 91 ? 1.526 -6.581 -6.433 1.00 93.31 91 ALA A C 1
ATOM 711 O O . ALA A 1 91 ? 1.428 -7.745 -6.816 1.00 93.31 91 ALA A O 1
ATOM 712 N N . TRP A 1 92 ? 2.615 -5.841 -6.638 1.00 94.44 92 TRP A N 1
ATOM 713 C CA . TRP A 1 92 ? 3.774 -6.264 -7.422 1.00 94.44 92 TRP A CA 1
ATOM 714 C C . TRP A 1 92 ? 4.511 -7.468 -6.822 1.00 94.44 92 TRP A C 1
ATOM 716 O O . TRP A 1 92 ? 5.092 -8.256 -7.558 1.00 94.44 92 TRP A O 1
ATOM 726 N N . MET A 1 93 ? 4.424 -7.674 -5.505 1.00 95.19 93 MET A N 1
ATOM 727 C CA . MET A 1 93 ? 5.044 -8.817 -4.825 1.00 95.19 93 MET A CA 1
ATOM 728 C C . MET A 1 93 ? 4.351 -10.152 -5.135 1.00 95.19 93 MET A C 1
ATOM 730 O O . MET A 1 93 ? 4.849 -11.204 -4.740 1.00 95.19 93 MET A O 1
ATOM 734 N N . ARG A 1 94 ? 3.194 -10.128 -5.812 1.00 92.38 94 ARG A N 1
ATOM 735 C CA . ARG A 1 94 ? 2.516 -11.334 -6.311 1.00 92.38 94 ARG A CA 1
ATOM 736 C C . ARG A 1 94 ? 3.014 -11.777 -7.687 1.00 92.38 94 ARG A C 1
ATOM 738 O O . ARG A 1 94 ? 2.651 -12.864 -8.118 1.00 92.38 94 ARG A O 1
ATOM 745 N N . LEU A 1 95 ? 3.817 -10.956 -8.369 1.00 93.75 95 LEU A N 1
ATOM 746 C CA . LEU A 1 95 ? 4.423 -11.327 -9.645 1.00 93.75 95 LEU A CA 1
ATOM 747 C C . LEU A 1 95 ? 5.421 -12.480 -9.468 1.00 93.75 95 LEU A C 1
ATOM 749 O O . LEU A 1 95 ? 5.771 -12.876 -8.353 1.00 93.75 95 LEU A O 1
ATOM 753 N N . ARG A 1 96 ? 5.917 -13.009 -10.592 1.00 94.88 96 ARG A N 1
ATOM 754 C CA . ARG A 1 96 ? 6.965 -14.033 -10.565 1.00 94.88 96 ARG A CA 1
ATOM 755 C C . ARG A 1 96 ? 8.196 -13.540 -9.778 1.00 94.88 96 ARG A C 1
ATOM 757 O O . ARG A 1 96 ? 8.548 -12.365 -9.909 1.00 94.88 96 ARG A O 1
ATOM 764 N N . PRO A 1 97 ? 8.887 -14.413 -9.016 1.00 94.31 97 PRO A N 1
ATOM 765 C CA . PRO A 1 97 ? 10.003 -14.006 -8.158 1.00 94.31 97 PRO A CA 1
ATOM 766 C C . PRO A 1 97 ? 11.127 -13.245 -8.874 1.00 94.31 97 PRO A C 1
ATOM 768 O O . PRO A 1 97 ? 11.664 -12.296 -8.315 1.00 94.31 97 PRO A O 1
ATOM 771 N N . ASP A 1 98 ? 11.440 -13.602 -10.122 1.00 94.75 98 ASP A N 1
ATOM 772 C CA . ASP A 1 98 ? 12.440 -12.909 -10.944 1.00 94.75 98 ASP A CA 1
ATOM 773 C C . ASP A 1 98 ? 12.061 -11.444 -11.211 1.00 94.75 98 ASP A C 1
ATOM 775 O O . ASP A 1 98 ? 12.904 -10.552 -11.138 1.00 94.75 98 ASP A O 1
ATOM 779 N N . LEU A 1 99 ? 10.778 -11.173 -11.464 1.00 95.94 99 LEU A N 1
ATOM 780 C CA . LEU A 1 99 ? 10.281 -9.814 -11.680 1.00 95.94 99 LEU A CA 1
ATOM 781 C C . LEU A 1 99 ? 10.233 -9.019 -10.377 1.00 95.94 99 LEU A C 1
ATOM 783 O O . LEU A 1 99 ? 10.552 -7.833 -10.378 1.00 95.94 99 LEU A O 1
ATOM 787 N N . VAL A 1 100 ? 9.873 -9.668 -9.266 1.00 96.38 100 VAL A N 1
ATOM 788 C CA . VAL A 1 100 ? 9.905 -9.059 -7.927 1.00 96.38 100 VAL A CA 1
ATOM 789 C C . VAL A 1 100 ? 11.324 -8.598 -7.590 1.00 96.38 100 VAL A C 1
ATOM 791 O O . VAL A 1 100 ? 11.499 -7.471 -7.138 1.00 96.38 100 VAL A O 1
ATOM 794 N N . GLU A 1 101 ? 12.345 -9.413 -7.862 1.00 95.62 101 GLU A N 1
ATOM 795 C CA . GLU A 1 101 ? 13.747 -9.033 -7.643 1.00 95.62 101 GLU A CA 1
ATOM 796 C C . GLU A 1 101 ? 14.157 -7.811 -8.477 1.00 95.62 101 GLU A C 1
ATOM 798 O O . GLU A 1 101 ? 14.779 -6.887 -7.947 1.00 95.62 101 GLU A O 1
ATOM 803 N N . VAL A 1 102 ? 13.767 -7.765 -9.757 1.00 96.19 102 VAL A N 1
ATOM 804 C CA . VAL A 1 102 ? 14.043 -6.615 -10.633 1.00 96.19 102 VAL A CA 1
ATOM 805 C C . VAL A 1 102 ? 13.332 -5.355 -10.138 1.00 96.19 102 VAL A C 1
ATOM 807 O O . VAL A 1 102 ? 13.967 -4.311 -10.012 1.00 96.19 102 VAL A O 1
ATOM 810 N N . ILE A 1 103 ? 12.034 -5.438 -9.835 1.00 96.31 103 ILE A N 1
ATOM 811 C CA . ILE A 1 103 ? 11.235 -4.297 -9.362 1.00 96.31 103 ILE A CA 1
ATOM 812 C C . ILE A 1 103 ? 11.793 -3.764 -8.045 1.00 96.31 103 ILE A C 1
ATOM 814 O O . ILE A 1 103 ? 11.969 -2.557 -7.910 1.00 96.31 103 ILE A O 1
ATOM 818 N N . HIS A 1 104 ? 12.120 -4.649 -7.102 1.00 95.56 104 HIS A N 1
ATOM 819 C CA . HIS A 1 104 ? 12.745 -4.264 -5.842 1.00 95.56 104 HIS A CA 1
ATOM 820 C C . HIS A 1 104 ? 14.072 -3.530 -6.086 1.00 95.56 104 HIS A C 1
ATOM 822 O O . HIS A 1 104 ? 14.276 -2.448 -5.548 1.00 95.56 104 HIS A O 1
ATOM 828 N N . GLY A 1 105 ? 14.944 -4.051 -6.959 1.00 95.12 105 GLY A N 1
ATOM 829 C CA . GLY A 1 105 ? 16.193 -3.376 -7.325 1.00 95.12 105 GLY A CA 1
ATOM 830 C C . GLY A 1 105 ? 15.972 -1.974 -7.905 1.00 95.12 105 GLY A C 1
ATOM 831 O O . GLY A 1 105 ? 16.616 -1.022 -7.469 1.00 95.12 105 GLY A O 1
ATOM 832 N N . LEU A 1 106 ? 15.014 -1.834 -8.826 1.00 95.19 106 LEU A N 1
ATOM 833 C CA . LEU A 1 106 ? 14.661 -0.550 -9.436 1.00 95.19 106 LEU A CA 1
ATOM 834 C C . LEU A 1 106 ? 14.111 0.447 -8.410 1.00 95.19 106 LEU A C 1
ATOM 836 O O . LEU A 1 106 ? 14.521 1.607 -8.412 1.00 95.19 106 LEU A O 1
ATOM 840 N N . ARG A 1 107 ? 13.212 0.012 -7.517 1.00 93.62 107 ARG A N 1
ATOM 841 C CA . ARG A 1 107 ? 12.654 0.876 -6.464 1.00 93.62 107 ARG A CA 1
ATOM 842 C C . ARG A 1 107 ? 13.729 1.310 -5.467 1.00 93.62 107 ARG A C 1
ATOM 844 O O . ARG A 1 107 ? 13.718 2.468 -5.075 1.00 93.62 107 ARG A O 1
ATOM 851 N N . GLN A 1 108 ? 14.706 0.458 -5.150 1.00 91.62 108 GLN A N 1
ATOM 852 C CA . GLN A 1 108 ? 15.834 0.824 -4.284 1.00 91.62 108 GLN A CA 1
ATOM 853 C C . GLN A 1 108 ? 16.819 1.797 -4.948 1.00 91.62 108 GLN A C 1
ATOM 855 O O . GLN A 1 108 ? 17.343 2.689 -4.283 1.00 91.62 108 GLN A O 1
ATOM 860 N N . GLU A 1 109 ? 17.099 1.633 -6.242 1.00 93.94 109 GLU A N 1
ATOM 861 C CA . GLU A 1 109 ? 18.021 2.510 -6.976 1.00 93.94 109 GLU A CA 1
ATOM 862 C C . GLU A 1 109 ? 17.424 3.905 -7.201 1.00 93.94 109 GLU A C 1
ATOM 864 O O . GLU A 1 109 ? 18.105 4.918 -7.037 1.00 93.94 109 GLU A O 1
ATOM 869 N N . HIS A 1 110 ? 16.134 3.949 -7.529 1.00 91.25 110 HIS A N 1
ATOM 870 C CA . HIS A 1 110 ? 15.441 5.156 -7.972 1.00 91.25 110 HIS A CA 1
ATOM 871 C C . HIS A 1 110 ? 14.402 5.673 -6.966 1.00 91.25 110 HIS A C 1
ATOM 873 O O . HIS A 1 110 ? 13.664 6.602 -7.263 1.00 91.25 110 HIS A O 1
ATOM 879 N N . TRP A 1 111 ? 14.311 5.105 -5.764 1.00 87.75 111 TRP A N 1
ATOM 880 C CA . TRP A 1 111 ? 13.334 5.517 -4.741 1.00 87.75 111 TRP A CA 1
ATOM 881 C C . TRP A 1 111 ? 11.879 5.482 -5.241 1.00 87.75 111 TRP A C 1
ATOM 883 O O . TRP A 1 111 ? 11.071 6.353 -4.921 1.00 87.75 111 TRP A O 1
ATOM 893 N N . GLY A 1 112 ? 11.567 4.500 -6.091 1.00 85.19 112 GLY A N 1
ATOM 894 C CA . GLY A 1 112 ? 10.241 4.316 -6.690 1.00 85.19 112 GLY A CA 1
ATOM 895 C C . GLY A 1 112 ? 9.810 5.395 -7.694 1.00 85.19 112 GLY A C 1
ATOM 896 O O . GLY A 1 112 ? 8.655 5.402 -8.117 1.00 85.19 112 GLY A O 1
ATOM 897 N N . ALA A 1 113 ? 10.702 6.307 -8.096 1.00 88.50 113 ALA A N 1
ATOM 898 C CA . ALA A 1 113 ? 10.395 7.372 -9.044 1.00 88.50 113 ALA A CA 1
ATOM 899 C C . ALA A 1 113 ? 11.568 7.637 -9.993 1.00 88.50 113 ALA A C 1
ATOM 901 O O . ALA A 1 113 ? 12.729 7.567 -9.625 1.00 88.50 113 ALA A O 1
ATOM 902 N N . VAL A 1 114 ? 11.267 7.976 -11.237 1.00 91.19 114 VAL A N 1
ATOM 903 C CA . VAL A 1 114 ? 12.281 8.298 -12.246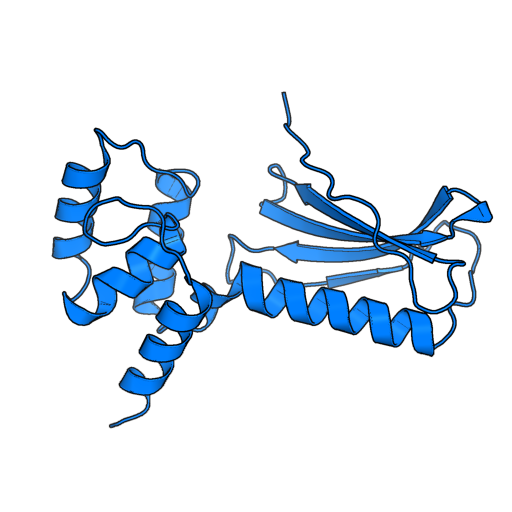 1.00 91.19 114 VAL A CA 1
ATOM 904 C C . VAL A 1 114 ? 11.850 9.554 -12.979 1.00 91.19 114 VAL A C 1
ATOM 906 O O . VAL A 1 114 ? 10.665 9.697 -13.304 1.00 91.19 114 VAL A O 1
ATOM 909 N N . ASP A 1 115 ? 12.791 10.464 -13.210 1.00 91.25 115 ASP A N 1
ATOM 910 C CA . ASP A 1 115 ? 12.534 11.717 -13.917 1.00 91.25 115 ASP A CA 1
ATOM 911 C C . ASP A 1 115 ? 12.363 11.476 -15.429 1.00 91.25 115 ASP A C 1
ATOM 913 O O . ASP A 1 115 ? 12.845 10.487 -15.989 1.00 91.25 115 ASP A O 1
ATOM 917 N N . ASP A 1 116 ? 11.638 12.368 -16.109 1.00 91.94 116 ASP A N 1
ATOM 918 C CA . ASP A 1 116 ? 11.260 12.200 -17.524 1.00 91.94 116 ASP A CA 1
ATOM 919 C C . ASP A 1 116 ? 12.473 12.121 -18.467 1.00 91.94 116 ASP A C 1
ATOM 921 O O . ASP A 1 116 ? 12.435 11.435 -19.490 1.00 91.94 116 ASP A O 1
ATOM 925 N N . ASP A 1 117 ? 13.549 12.828 -18.135 1.00 93.75 117 ASP A N 1
ATOM 926 C CA . ASP A 1 117 ? 14.809 12.869 -18.871 1.00 93.75 117 ASP A CA 1
ATOM 927 C C . ASP A 1 117 ? 15.688 11.635 -18.627 1.00 93.75 117 ASP A C 1
ATOM 929 O O . ASP A 1 117 ? 16.414 11.211 -19.532 1.00 93.75 117 ASP A O 1
ATOM 933 N N . GLU A 1 118 ? 15.575 11.006 -17.456 1.00 93.12 118 GLU A N 1
ATOM 934 C CA . GLU A 1 118 ? 16.284 9.765 -17.124 1.00 93.12 118 GLU A CA 1
ATOM 935 C C . GLU A 1 118 ? 15.539 8.514 -17.612 1.00 93.12 118 GLU A C 1
ATOM 937 O O . GLU A 1 118 ? 16.168 7.511 -17.976 1.00 93.12 118 GLU A O 1
ATOM 942 N N . PHE A 1 119 ? 14.204 8.580 -17.691 1.00 94.62 119 PHE A N 1
ATOM 943 C CA . PHE A 1 119 ? 13.338 7.450 -18.030 1.00 94.62 119 PHE A CA 1
ATOM 944 C C . PHE A 1 119 ? 13.757 6.682 -19.299 1.00 94.62 119 PHE A C 1
ATOM 946 O O . PHE A 1 119 ? 13.804 5.451 -19.240 1.00 94.62 119 PHE A O 1
ATOM 953 N N . PRO A 1 120 ? 14.133 7.316 -20.434 1.00 95.31 120 PRO A N 1
ATOM 954 C CA . PRO A 1 120 ? 14.557 6.580 -21.627 1.00 95.31 120 PRO A CA 1
ATOM 955 C C . PRO A 1 120 ? 15.795 5.702 -21.398 1.00 95.31 120 PRO A C 1
ATOM 957 O O . PRO A 1 120 ? 15.893 4.614 -21.970 1.00 95.31 120 PRO A O 1
ATOM 960 N N . SER A 1 121 ? 16.732 6.164 -20.564 1.00 95.00 121 SER A N 1
ATOM 961 C CA . SER A 1 121 ? 17.946 5.419 -20.221 1.00 95.00 121 SER A CA 1
ATOM 962 C C . SER A 1 121 ? 17.623 4.249 -19.294 1.00 95.00 121 SER A C 1
ATOM 964 O O . SER A 1 121 ? 18.057 3.125 -19.549 1.00 95.00 121 SER A O 1
ATOM 966 N N . VAL A 1 122 ? 16.797 4.487 -18.269 1.00 95.12 122 VAL A N 1
ATOM 967 C CA . VAL A 1 122 ? 16.327 3.437 -17.351 1.00 95.12 122 VAL A CA 1
ATOM 968 C C . VAL A 1 122 ? 15.550 2.364 -18.115 1.00 95.12 122 VAL A C 1
ATOM 970 O O . VAL A 1 122 ? 15.870 1.182 -18.006 1.00 95.12 122 VAL A O 1
ATOM 973 N N . LEU A 1 123 ? 14.612 2.753 -18.984 1.00 96.12 123 LEU A N 1
ATOM 974 C CA . LEU A 1 123 ? 13.851 1.830 -19.830 1.00 96.12 123 LEU A CA 1
ATOM 975 C C . LEU A 1 123 ? 14.761 0.971 -20.719 1.00 96.12 123 LEU A C 1
ATOM 977 O O . LEU A 1 123 ? 14.527 -0.230 -20.869 1.00 96.12 123 LEU A O 1
ATOM 981 N N . ALA A 1 124 ? 15.803 1.563 -21.312 1.00 95.81 124 ALA A N 1
ATOM 982 C CA . ALA A 1 124 ? 16.777 0.813 -22.099 1.00 95.81 124 ALA A CA 1
ATOM 983 C C . ALA A 1 124 ? 17.520 -0.228 -21.245 1.00 95.81 124 ALA A C 1
ATOM 985 O O . ALA A 1 124 ? 17.728 -1.344 -21.715 1.00 95.81 124 ALA A O 1
ATOM 986 N N . GLY A 1 125 ? 17.855 0.105 -19.995 1.00 94.88 125 GLY A N 1
ATOM 987 C CA . GLY A 1 125 ? 18.426 -0.827 -19.021 1.00 94.88 125 GLY A CA 1
ATOM 988 C C . GLY A 1 125 ? 17.478 -1.981 -18.689 1.00 94.88 125 GLY A C 1
ATOM 989 O O . GLY A 1 125 ? 17.853 -3.144 -18.843 1.00 94.88 125 GLY A O 1
ATOM 990 N N . VAL A 1 126 ? 16.225 -1.682 -18.331 1.00 95.31 126 VAL A N 1
ATOM 991 C CA . VAL A 1 126 ? 15.210 -2.698 -17.991 1.00 95.31 126 VAL A CA 1
ATOM 992 C C . VAL A 1 126 ? 14.975 -3.671 -19.154 1.00 95.31 126 VAL A C 1
ATOM 994 O O . VAL A 1 126 ? 14.918 -4.879 -18.932 1.00 95.31 126 VAL A O 1
ATOM 997 N N . ARG A 1 127 ? 14.953 -3.189 -20.405 1.00 95.88 127 ARG A N 1
ATOM 998 C CA . ARG A 1 127 ? 14.848 -4.034 -21.616 1.00 95.88 127 ARG A CA 1
ATOM 999 C C . ARG A 1 127 ? 15.951 -5.077 -21.769 1.00 95.88 127 ARG A C 1
ATOM 1001 O O . ARG A 1 127 ? 15.769 -6.056 -22.486 1.00 95.88 127 ARG A O 1
ATOM 1008 N N . THR A 1 128 ? 17.106 -4.872 -21.140 1.00 95.12 128 THR A N 1
ATOM 1009 C CA . THR A 1 128 ? 18.186 -5.869 -21.160 1.00 95.12 128 THR A CA 1
ATOM 1010 C C . THR A 1 128 ? 18.002 -6.969 -20.118 1.00 95.12 128 THR A C 1
ATOM 1012 O O . THR A 1 128 ? 18.571 -8.047 -20.279 1.00 95.12 128 THR A O 1
ATOM 1015 N N . ALA A 1 129 ? 17.207 -6.712 -19.075 1.00 92.31 129 ALA A N 1
ATOM 1016 C CA . ALA A 1 129 ? 16.999 -7.613 -17.944 1.00 92.31 129 ALA A CA 1
ATOM 1017 C C . ALA A 1 129 ? 15.641 -8.334 -17.976 1.00 92.31 129 ALA A C 1
ATOM 1019 O O . ALA A 1 129 ? 15.503 -9.399 -17.379 1.00 92.31 129 ALA A O 1
ATOM 1020 N N . VAL A 1 130 ? 14.647 -7.768 -18.662 1.00 95.38 130 VAL A N 1
ATOM 1021 C CA . VAL A 1 130 ? 13.245 -8.198 -18.616 1.00 95.38 130 VAL A CA 1
ATOM 1022 C C . VAL A 1 130 ? 12.718 -8.447 -20.032 1.00 95.38 130 VAL A C 1
ATOM 1024 O O . VAL A 1 130 ? 13.054 -7.721 -20.967 1.00 95.38 130 VAL A O 1
ATOM 1027 N N . ALA A 1 131 ? 11.879 -9.473 -20.204 1.00 94.81 131 ALA A N 1
ATOM 1028 C CA . ALA A 1 131 ? 11.227 -9.753 -21.483 1.00 94.81 131 ALA A CA 1
ATOM 1029 C C . ALA A 1 131 ? 10.252 -8.629 -21.880 1.00 94.81 131 ALA A C 1
ATOM 1031 O O . ALA A 1 131 ? 9.575 -8.060 -21.029 1.00 94.81 131 ALA A O 1
ATOM 1032 N N . GLU A 1 132 ? 10.112 -8.350 -23.183 1.00 93.06 132 GLU A N 1
ATOM 1033 C CA . GLU A 1 132 ? 9.224 -7.281 -23.689 1.00 93.06 132 GLU A CA 1
ATOM 1034 C C . GLU A 1 132 ? 7.762 -7.422 -23.219 1.00 93.06 132 GLU A C 1
ATOM 1036 O O . GLU A 1 132 ? 7.082 -6.419 -23.017 1.00 93.06 132 GLU A O 1
ATOM 1041 N N . THR A 1 133 ? 7.286 -8.651 -22.989 1.00 93.56 133 THR A N 1
ATOM 1042 C CA . THR A 1 133 ? 5.942 -8.938 -22.452 1.00 93.56 133 THR A CA 1
ATOM 1043 C C . THR A 1 133 ? 5.755 -8.503 -21.001 1.00 93.56 133 THR A C 1
ATOM 1045 O O . THR A 1 133 ? 4.636 -8.207 -20.589 1.00 93.56 133 THR A O 1
ATOM 1048 N N . ASP A 1 134 ? 6.839 -8.448 -20.232 1.00 95.50 134 ASP A N 1
ATOM 1049 C CA . ASP A 1 134 ? 6.815 -8.222 -18.787 1.00 95.50 134 ASP A CA 1
ATOM 1050 C C . ASP A 1 134 ? 7.107 -6.739 -18.467 1.00 95.50 134 ASP A C 1
ATOM 1052 O O . ASP A 1 134 ? 6.790 -6.257 -17.378 1.00 95.50 134 ASP A O 1
ATOM 1056 N N . LEU A 1 135 ? 7.651 -5.979 -19.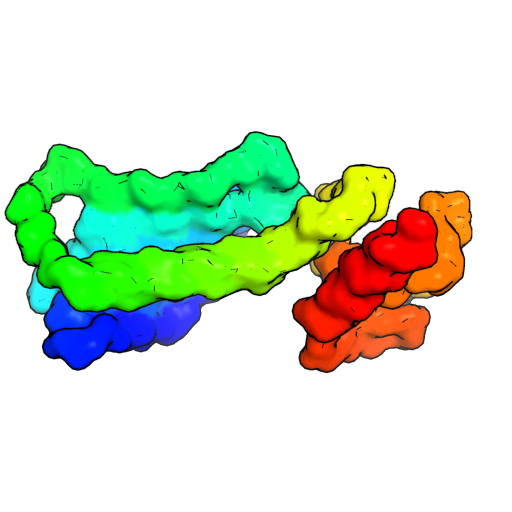433 1.00 94.75 135 LEU A N 1
ATOM 1057 C CA . LEU A 1 135 ? 8.001 -4.562 -19.270 1.00 94.75 135 LEU A CA 1
ATOM 1058 C C . LEU A 1 135 ? 6.850 -3.687 -18.759 1.00 94.75 135 LEU A C 1
ATOM 1060 O O . LEU A 1 135 ? 7.106 -2.898 -17.849 1.00 94.75 135 LEU A O 1
ATOM 1064 N N . PRO A 1 136 ? 5.604 -3.779 -19.274 1.00 94.50 136 PRO A N 1
ATOM 1065 C CA . PRO A 1 136 ? 4.528 -2.927 -18.774 1.00 94.50 136 PRO A CA 1
ATOM 1066 C C . PRO A 1 136 ? 4.261 -3.142 -17.280 1.00 94.50 136 PRO A C 1
ATOM 1068 O O . PRO A 1 136 ? 4.098 -2.172 -16.546 1.00 94.50 136 PRO A O 1
ATOM 1071 N N . ALA A 1 137 ? 4.274 -4.396 -16.818 1.00 93.69 137 ALA A N 1
ATOM 1072 C CA . ALA A 1 137 ? 4.060 -4.729 -15.413 1.00 93.69 137 ALA A CA 1
ATOM 1073 C C . ALA A 1 137 ? 5.223 -4.244 -14.534 1.00 93.69 137 ALA A C 1
ATOM 1075 O O . ALA A 1 137 ? 4.985 -3.658 -13.479 1.00 93.69 137 ALA A O 1
ATOM 1076 N N . VAL A 1 138 ? 6.469 -4.426 -14.986 1.00 96.00 138 VAL A N 1
ATOM 1077 C CA . VAL A 1 138 ? 7.664 -3.973 -14.254 1.00 96.00 138 VAL A CA 1
ATOM 1078 C C . VAL A 1 138 ? 7.704 -2.450 -14.126 1.00 96.00 138 VAL A C 1
ATOM 1080 O O . VAL A 1 138 ? 7.928 -1.946 -13.030 1.00 96.00 138 VAL A O 1
ATOM 1083 N N . LEU A 1 139 ? 7.447 -1.702 -15.203 1.00 95.31 139 LEU A N 1
ATOM 1084 C CA . LEU A 1 139 ? 7.481 -0.233 -15.176 1.00 95.31 139 LEU A CA 1
ATOM 1085 C C . LEU A 1 139 ? 6.320 0.362 -14.376 1.00 95.31 139 LEU A C 1
ATOM 1087 O O . LEU A 1 139 ? 6.516 1.320 -13.626 1.00 95.31 139 LEU A O 1
ATOM 1091 N N . ALA A 1 140 ? 5.127 -0.228 -14.490 1.00 93.50 140 ALA A N 1
ATOM 1092 C CA . ALA A 1 140 ? 3.976 0.183 -13.700 1.00 93.50 140 ALA A CA 1
ATOM 1093 C C . ALA A 1 140 ? 4.216 -0.061 -12.202 1.00 93.50 140 ALA A C 1
ATOM 1095 O O . ALA A 1 140 ? 3.931 0.818 -11.395 1.00 93.50 140 ALA A O 1
ATOM 1096 N N . ALA A 1 141 ? 4.788 -1.209 -11.827 1.00 94.19 141 ALA A N 1
ATOM 1097 C CA . ALA A 1 141 ? 5.104 -1.519 -10.434 1.00 94.19 141 ALA A CA 1
ATOM 1098 C C . ALA A 1 141 ? 6.257 -0.685 -9.863 1.00 94.19 141 ALA A C 1
ATOM 1100 O O . ALA A 1 141 ? 6.183 -0.259 -8.716 1.00 94.19 141 ALA A O 1
ATOM 1101 N N . ALA A 1 142 ? 7.330 -0.487 -10.633 1.00 94.38 142 ALA A N 1
ATOM 1102 C CA . ALA A 1 142 ? 8.525 0.190 -10.141 1.00 94.38 142 ALA A CA 1
ATOM 1103 C C . ALA A 1 142 ? 8.367 1.715 -10.098 1.00 94.38 142 ALA A C 1
ATOM 1105 O O . ALA A 1 142 ? 8.920 2.349 -9.205 1.00 94.38 142 ALA A O 1
ATOM 1106 N N . PHE A 1 143 ? 7.635 2.293 -11.058 1.00 93.62 143 PHE A N 1
ATOM 1107 C CA . PHE A 1 143 ? 7.609 3.744 -11.281 1.00 93.62 143 PHE A CA 1
ATOM 1108 C C . PHE A 1 143 ? 6.210 4.332 -11.476 1.00 93.62 143 PHE A C 1
ATOM 1110 O O . PHE A 1 143 ? 6.085 5.544 -11.646 1.00 93.62 143 PHE A O 1
ATOM 1117 N N . GLY A 1 144 ? 5.160 3.507 -11.537 1.00 91.69 144 GLY A N 1
ATOM 1118 C CA . GLY A 1 144 ? 3.819 3.977 -11.890 1.00 91.69 144 GLY A CA 1
ATOM 1119 C C . GLY A 1 144 ? 3.733 4.537 -13.313 1.00 91.69 144 GLY A C 1
ATOM 1120 O O . GLY A 1 144 ? 2.956 5.461 -13.550 1.00 91.69 144 GLY A O 1
ATOM 1121 N N . ARG A 1 145 ? 4.538 4.026 -14.259 1.00 92.19 145 ARG A N 1
ATOM 1122 C CA . ARG A 1 145 ? 4.633 4.549 -15.634 1.00 92.19 145 ARG A CA 1
ATOM 1123 C C . ARG A 1 145 ? 4.362 3.496 -16.709 1.00 92.19 145 ARG A C 1
ATOM 1125 O O . ARG A 1 145 ? 4.675 2.319 -16.550 1.00 92.19 145 ARG A O 1
ATOM 1132 N N . ASN A 1 146 ? 3.838 3.962 -17.838 1.00 92.50 146 ASN A N 1
ATOM 1133 C CA . ASN A 1 146 ? 3.718 3.231 -19.095 1.00 92.50 146 ASN A CA 1
ATOM 1134 C C . ASN A 1 146 ? 5.048 3.232 -19.874 1.00 92.50 146 ASN A C 1
ATOM 1136 O O . ASN A 1 146 ? 5.977 3.977 -19.566 1.00 92.50 146 ASN A O 1
ATOM 1140 N N . LEU A 1 147 ? 5.125 2.438 -20.950 1.00 91.44 147 LEU A N 1
ATOM 1141 C CA . LEU A 1 147 ? 6.306 2.349 -21.829 1.00 91.44 147 LEU A CA 1
ATOM 1142 C C . LEU A 1 147 ? 6.696 3.678 -22.496 1.00 91.44 147 LEU A C 1
ATOM 1144 O O . LEU A 1 147 ? 7.856 3.864 -22.857 1.00 91.44 147 LEU A O 1
ATOM 1148 N N . ASP A 1 148 ? 5.733 4.573 -22.699 1.00 91.12 148 ASP A N 1
ATOM 1149 C CA . ASP A 1 148 ? 5.943 5.904 -23.274 1.00 91.12 148 ASP A CA 1
ATOM 1150 C C . ASP A 1 148 ? 6.322 6.961 -22.219 1.00 91.12 148 ASP A C 1
ATOM 1152 O O . ASP A 1 148 ? 6.518 8.126 -22.561 1.00 91.12 148 ASP A O 1
ATOM 1156 N N . GLY A 1 149 ? 6.446 6.554 -20.952 1.00 87.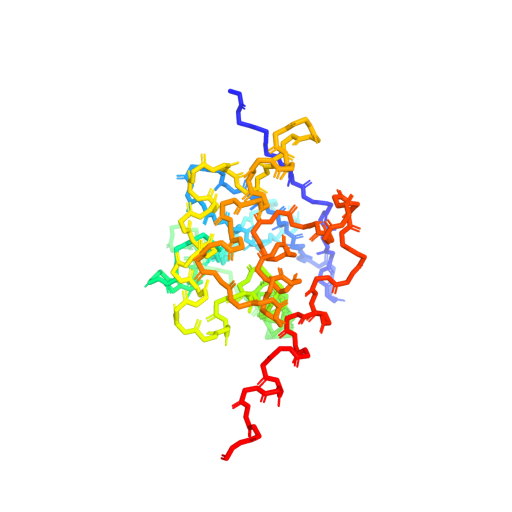25 149 GLY A N 1
ATOM 1157 C CA . GLY A 1 149 ? 6.788 7.408 -19.819 1.00 87.25 149 GLY A CA 1
ATOM 1158 C C . GLY A 1 149 ? 5.597 8.112 -19.176 1.00 87.25 149 GLY A C 1
ATOM 1159 O O . GLY A 1 149 ? 5.779 8.754 -18.144 1.00 87.25 149 GLY A O 1
ATOM 1160 N N . THR A 1 150 ? 4.385 7.989 -19.722 1.00 90.94 150 THR A N 1
ATOM 1161 C CA . THR A 1 150 ? 3.183 8.573 -19.107 1.00 90.94 150 THR A CA 1
ATOM 1162 C C . THR A 1 150 ? 2.793 7.832 -17.821 1.00 90.94 150 THR A C 1
ATOM 1164 O O . THR A 1 150 ? 3.135 6.656 -17.680 1.00 90.94 150 THR A O 1
ATOM 1167 N N . PRO A 1 151 ? 2.088 8.474 -16.869 1.00 89.62 151 PRO A N 1
ATOM 1168 C CA . PRO A 1 151 ? 1.562 7.781 -15.694 1.00 89.62 151 PRO A CA 1
ATOM 1169 C C . PRO A 1 151 ? 0.662 6.603 -16.089 1.00 89.62 151 PRO A C 1
ATOM 1171 O O . PRO A 1 151 ? -0.153 6.715 -17.003 1.00 89.62 151 PRO A O 1
ATOM 1174 N N . ALA A 1 152 ? 0.810 5.470 -15.408 1.00 86.12 152 ALA A N 1
ATOM 1175 C CA . ALA A 1 152 ? -0.043 4.306 -15.607 1.00 86.12 152 ALA A CA 1
ATOM 1176 C C . ALA A 1 152 ? -1.407 4.530 -14.933 1.00 86.12 152 ALA A C 1
ATOM 1178 O O . ALA A 1 152 ? -1.482 4.707 -13.718 1.00 86.12 152 ALA A O 1
ATOM 1179 N N . ASP A 1 153 ? -2.485 4.493 -15.719 1.00 72.69 153 ASP A N 1
ATOM 1180 C CA . ASP A 1 153 ? -3.841 4.786 -15.232 1.00 72.69 153 ASP A CA 1
ATOM 1181 C C . ASP A 1 153 ? -4.417 3.678 -14.326 1.00 72.69 153 ASP A C 1
ATOM 1183 O O . ASP A 1 153 ? -5.238 3.960 -13.455 1.00 72.69 153 ASP A O 1
ATOM 1187 N N . ASP A 1 154 ? -3.996 2.420 -14.512 1.00 76.19 154 ASP A N 1
ATOM 1188 C CA . ASP A 1 154 ? -4.482 1.270 -13.735 1.00 76.19 154 ASP A CA 1
ATOM 1189 C C . ASP A 1 154 ? -3.373 0.228 -13.504 1.00 76.19 154 ASP A C 1
ATOM 1191 O O . ASP A 1 154 ? -3.319 -0.844 -14.118 1.00 76.19 154 ASP A O 1
ATOM 1195 N N . VAL A 1 155 ? -2.447 0.572 -12.601 1.00 77.75 155 VAL A N 1
ATOM 1196 C CA . VAL A 1 155 ? -1.337 -0.305 -12.186 1.00 77.75 155 VAL A CA 1
ATOM 1197 C C . VAL A 1 155 ? -1.864 -1.661 -11.705 1.00 77.75 155 VAL A C 1
ATOM 1199 O O . VAL A 1 155 ? -1.276 -2.697 -12.007 1.00 77.75 155 VAL A O 1
ATOM 1202 N N . GLN A 1 156 ? -3.003 -1.695 -11.008 1.00 74.81 156 GLN A N 1
ATOM 1203 C CA . GLN A 1 156 ? -3.544 -2.936 -10.460 1.00 74.81 156 GLN A CA 1
ATOM 1204 C C . GLN A 1 156 ? -4.044 -3.887 -11.556 1.00 74.81 156 GLN A C 1
ATOM 1206 O O . GLN A 1 156 ? -3.751 -5.084 -11.496 1.00 74.81 156 GLN A O 1
ATOM 1211 N N . ALA A 1 157 ? -4.747 -3.379 -12.570 1.00 71.25 157 ALA A N 1
ATOM 1212 C CA . ALA A 1 157 ? -5.173 -4.190 -13.708 1.00 71.25 157 ALA A CA 1
ATOM 1213 C C . ALA A 1 157 ? -3.987 -4.725 -14.525 1.00 71.25 157 ALA A C 1
ATOM 1215 O O . ALA A 1 157 ? -4.015 -5.884 -14.947 1.00 71.25 157 ALA A O 1
ATOM 1216 N N . LEU A 1 158 ? -2.930 -3.923 -14.706 1.00 74.25 158 LEU A N 1
ATOM 1217 C CA . LEU A 1 158 ? -1.712 -4.354 -15.404 1.00 74.25 158 LEU A CA 1
ATOM 1218 C C . LEU A 1 158 ? -1.018 -5.511 -14.677 1.00 74.25 158 LEU A C 1
ATOM 1220 O O . LEU A 1 158 ? -0.632 -6.496 -15.307 1.00 74.25 158 LEU A O 1
ATOM 1224 N N . LEU A 1 159 ? -0.916 -5.429 -13.350 1.00 77.75 159 LEU A N 1
ATOM 1225 C CA . LEU A 1 159 ? -0.315 -6.489 -12.540 1.00 77.75 159 LEU A CA 1
ATOM 1226 C C . LEU A 1 159 ? -1.174 -7.761 -12.533 1.00 77.75 159 LEU A C 1
ATOM 1228 O O . LEU A 1 159 ? -0.640 -8.862 -12.657 1.00 77.75 159 LEU A O 1
ATOM 1232 N N . ALA A 1 160 ? -2.501 -7.625 -12.460 1.00 74.75 160 ALA A N 1
ATOM 1233 C CA . ALA A 1 160 ? -3.421 -8.762 -12.500 1.00 74.75 160 ALA A CA 1
ATOM 1234 C C . ALA A 1 160 ? -3.419 -9.488 -13.859 1.00 74.75 160 ALA A C 1
ATOM 1236 O O . ALA A 1 160 ? -3.487 -10.716 -13.906 1.00 74.75 160 ALA A O 1
ATOM 1237 N N . ALA A 1 161 ? -3.325 -8.754 -14.972 1.00 72.75 161 ALA A N 1
ATOM 1238 C CA . ALA A 1 161 ? -3.238 -9.348 -16.306 1.00 72.75 161 ALA A CA 1
ATOM 1239 C C . ALA A 1 161 ? -1.969 -10.201 -16.472 1.00 72.75 161 ALA A C 1
ATOM 1241 O O . ALA A 1 161 ? -2.019 -11.266 -17.090 1.00 72.75 161 ALA A O 1
ATOM 1242 N N . HIS A 1 162 ? -0.861 -9.763 -15.871 1.00 75.00 162 HIS A N 1
ATOM 1243 C CA . HIS A 1 162 ? 0.418 -10.461 -15.944 1.00 75.00 162 HIS A CA 1
ATOM 1244 C C . HIS A 1 162 ? 0.430 -11.779 -15.150 1.00 75.00 162 HIS A C 1
ATOM 1246 O O . HIS A 1 162 ? 0.952 -12.790 -15.621 1.00 75.00 162 HIS A O 1
ATOM 1252 N N . ASP A 1 163 ? -0.215 -11.799 -13.980 1.00 62.78 163 ASP A N 1
ATOM 1253 C CA . ASP A 1 163 ? -0.370 -13.005 -13.153 1.00 62.78 163 ASP A CA 1
ATOM 1254 C C . ASP A 1 163 ? -1.192 -14.098 -13.878 1.00 62.78 163 ASP A C 1
ATOM 1256 O O . ASP A 1 163 ? -0.873 -15.289 -13.848 1.00 62.78 163 ASP A O 1
ATOM 1260 N N . HIS A 1 164 ? -2.216 -13.695 -14.640 1.00 58.12 164 HIS A N 1
ATOM 1261 C CA . HIS A 1 164 ? -3.059 -14.620 -15.405 1.00 58.12 164 HIS A CA 1
ATOM 1262 C C . HIS A 1 164 ? -2.381 -15.247 -16.631 1.00 58.12 164 HIS A C 1
ATOM 1264 O O . HIS A 1 164 ? -2.747 -16.360 -17.022 1.00 58.12 164 HIS A O 1
ATOM 1270 N N . GLU A 1 165 ? -1.415 -14.570 -17.251 1.00 57.03 165 GLU A N 1
ATOM 1271 C CA . GLU A 1 165 ? -0.705 -15.090 -18.425 1.00 57.03 165 GLU A CA 1
ATOM 1272 C C . GLU A 1 165 ? 0.371 -16.120 -18.032 1.00 57.03 165 GLU A C 1
ATOM 1274 O O . GLU A 1 165 ? 0.557 -17.117 -18.733 1.00 57.03 165 GLU A O 1
ATOM 1279 N N . ALA A 1 166 ? 0.979 -15.969 -16.848 1.00 53.00 166 ALA A N 1
ATOM 1280 C CA . ALA A 1 166 ? 1.927 -16.933 -16.282 1.00 53.00 166 ALA A CA 1
ATOM 1281 C C . ALA A 1 166 ? 1.273 -18.261 -15.835 1.00 53.00 166 ALA A C 1
ATOM 1283 O O . ALA A 1 166 ? 1.928 -19.303 -15.839 1.00 53.00 166 ALA A O 1
ATOM 1284 N N . GLY A 1 167 ? -0.021 -18.255 -15.490 1.00 45.25 167 GLY A N 1
ATOM 1285 C CA . GLY A 1 167 ? -0.778 -19.443 -15.064 1.00 45.25 167 GLY A CA 1
ATOM 1286 C C . GLY A 1 167 ? -1.313 -20.331 -16.198 1.00 45.25 167 GLY A C 1
ATOM 1287 O O . GLY A 1 167 ? -2.085 -21.257 -15.939 1.00 45.25 167 GLY A O 1
ATOM 1288 N N . ARG A 1 168 ? -0.958 -20.045 -17.457 1.00 42.31 168 ARG A N 1
ATOM 1289 C CA . ARG A 1 168 ? -1.468 -20.732 -18.653 1.00 42.31 168 ARG A CA 1
ATOM 1290 C C . ARG A 1 168 ? -0.375 -21.578 -19.324 1.00 42.31 168 ARG A C 1
ATOM 1292 O O . ARG A 1 168 ? -0.104 -21.395 -20.507 1.00 42.31 168 ARG A O 1
ATOM 1299 N N . ILE A 1 169 ? 0.250 -22.493 -18.578 1.00 37.41 169 ILE A N 1
ATOM 1300 C CA . ILE A 1 169 ? 1.167 -23.524 -19.106 1.00 37.41 169 ILE A CA 1
ATOM 1301 C C . ILE A 1 169 ? 0.791 -24.886 -18.526 1.00 37.41 169 ILE A C 1
ATOM 1303 O O . ILE A 1 169 ? 0.651 -24.974 -17.287 1.00 37.41 169 ILE A O 1
#

pLDDT: mean 87.84, std 14.35, range [28.44, 98.25]

Secondary structure (DSSP, 8-state):
-----BPPPEEPTTSSEEEEEEEETTTTEEEEEEEETTTTEEEEEEEEE-S-TTSPPEEEE-TTS------HHHHHHHHHHHHHHHHHHTGGGGS-HHHHHHHHHHHHHHTT---TTTHHHHHHHHHHHS-TTTHHHHHHHHHSB-TTSSBPS-HHHHHHHHHHHHT--

Foldseek 3Di:
DFPWPWDDWDAFPVRQWTWIWTQDPVQQWIWIFIARVVVRDTQKIWTGRQLDLVDDIDMDGPPVDDDDDDDPSRVVVSVVVVVVCCCPSNLLSLADPLLSVVLSVLCVVAVLADDPVCVVVVLVVVVVRDPPLCSQLSCCSSHCAGPNGHHPPCNNVSSVVNSVVVPPD

Sequence (169 aa):
MVCHHAAMPIPAPNGDYALTAMYSVADDAWYLELDLVVDHQTVVVAVVPDEDPAREPTVCFNPAGRQVDIPYEVMRWFMGQVAEEIRTSRAWMRLRPDLVEVIHGLRQEHWGAVDDDEFPSVLAGVRTAVAETDLPAVLAAAFGRNLDGTPADDVQALLAAHDHEAGRI